Protein AF-A0A673MS80-F1 (afdb_monomer)

Structure (mmCIF, N/CA/C/O backbone):
data_AF-A0A673MS80-F1
#
_entry.id   AF-A0A673MS80-F1
#
loop_
_atom_site.group_PDB
_atom_site.id
_atom_site.type_symbol
_atom_site.label_atom_id
_atom_site.label_alt_id
_atom_site.label_comp_id
_atom_site.label_asym_id
_atom_site.label_entity_id
_atom_site.label_seq_id
_atom_site.pdbx_PDB_ins_code
_atom_site.Cartn_x
_atom_site.Cartn_y
_atom_site.Cartn_z
_atom_site.occupancy
_atom_site.B_iso_or_equiv
_atom_site.auth_seq_id
_atom_site.auth_comp_id
_atom_site.auth_asym_id
_atom_site.auth_atom_id
_atom_site.pdbx_PDB_model_num
ATOM 1 N N . GLU A 1 1 ? -11.918 -6.959 40.529 1.00 37.91 1 GLU A N 1
ATOM 2 C CA . GLU A 1 1 ? -11.373 -7.860 39.501 1.00 37.91 1 GLU A CA 1
ATOM 3 C C . GLU A 1 1 ? -11.003 -7.008 38.298 1.00 37.91 1 GLU A C 1
ATOM 5 O O . GLU A 1 1 ? -11.877 -6.555 37.575 1.00 37.91 1 GLU A O 1
ATOM 10 N N . VAL A 1 2 ? -9.731 -6.630 38.202 1.00 39.22 2 VAL A N 1
ATOM 11 C CA . VAL A 1 2 ? -9.187 -5.916 37.044 1.00 39.22 2 VAL A CA 1
ATOM 12 C C . VAL A 1 2 ? -8.279 -6.906 36.337 1.00 39.22 2 VAL A C 1
ATOM 14 O O . VAL A 1 2 ? -7.174 -7.179 36.797 1.00 39.22 2 VAL A O 1
ATOM 17 N N . THR A 1 3 ? -8.776 -7.516 35.265 1.00 44.25 3 THR A N 1
ATOM 18 C CA . THR A 1 3 ? -7.950 -8.360 34.404 1.00 44.25 3 THR A CA 1
ATOM 19 C C . THR A 1 3 ? -7.071 -7.431 33.581 1.00 44.25 3 THR A C 1
ATOM 21 O O . THR A 1 3 ? -7.486 -6.884 32.563 1.00 44.25 3 THR A O 1
ATOM 24 N N . ASN A 1 4 ? -5.861 -7.199 34.083 1.00 47.28 4 ASN A N 1
ATOM 25 C CA . ASN A 1 4 ? -4.779 -6.617 33.314 1.00 47.28 4 ASN A CA 1
ATOM 26 C C . ASN A 1 4 ? -4.337 -7.671 32.295 1.00 47.28 4 ASN A C 1
ATOM 28 O O . ASN A 1 4 ? -3.679 -8.645 32.651 1.00 47.28 4 ASN A O 1
ATOM 32 N N . CYS A 1 5 ? -4.747 -7.512 31.041 1.00 47.31 5 CYS A N 1
ATOM 33 C CA . CYS A 1 5 ? -4.217 -8.296 29.935 1.00 47.31 5 CYS A CA 1
ATOM 34 C C . CYS A 1 5 ? -2.955 -7.591 29.438 1.00 47.31 5 CYS A C 1
ATOM 36 O O . CYS A 1 5 ? -2.965 -6.905 28.419 1.00 47.31 5 CYS A O 1
ATOM 38 N N . ASN A 1 6 ? -1.862 -7.717 30.181 1.00 52.69 6 ASN A N 1
ATOM 39 C CA . ASN A 1 6 ? -0.533 -7.432 29.665 1.00 52.69 6 ASN A CA 1
ATOM 40 C C . ASN A 1 6 ? -0.210 -8.491 28.605 1.00 52.69 6 ASN A C 1
ATOM 42 O O . ASN A 1 6 ? 0.279 -9.576 28.914 1.00 52.69 6 ASN A O 1
ATOM 46 N N . ALA A 1 7 ? -0.541 -8.177 27.350 1.00 53.50 7 ALA A N 1
ATOM 47 C CA . ALA A 1 7 ? -0.018 -8.882 26.195 1.00 53.50 7 ALA A CA 1
ATOM 48 C C . ALA A 1 7 ? 1.498 -8.658 26.175 1.00 53.50 7 ALA A C 1
ATOM 50 O O . ALA A 1 7 ? 1.990 -7.602 25.783 1.00 53.50 7 ALA A O 1
ATOM 51 N N . SER A 1 8 ? 2.226 -9.642 26.691 1.00 53.31 8 SER A N 1
ATOM 52 C CA . SER A 1 8 ? 3.677 -9.729 26.609 1.00 53.31 8 SER A CA 1
ATOM 53 C C . SER A 1 8 ? 4.070 -10.019 25.163 1.00 53.31 8 SER A C 1
ATOM 55 O O . SER A 1 8 ? 4.357 -11.161 24.807 1.00 53.31 8 SER A O 1
ATOM 57 N N . THR A 1 9 ? 4.055 -9.001 24.311 1.00 49.56 9 THR A N 1
ATOM 58 C CA . THR A 1 9 ? 4.704 -9.090 23.006 1.00 49.56 9 THR A CA 1
ATOM 59 C C . THR A 1 9 ? 6.189 -8.874 23.254 1.00 49.56 9 THR A C 1
ATOM 61 O O . THR A 1 9 ? 6.606 -7.803 23.687 1.00 49.56 9 THR A O 1
ATOM 64 N N . SER A 1 10 ? 6.982 -9.929 23.083 1.00 47.84 10 SER A N 1
ATOM 65 C CA . SER A 1 10 ? 8.432 -9.861 23.252 1.00 47.84 10 SER A CA 1
ATOM 66 C C . SER A 1 10 ? 9.008 -8.809 22.299 1.00 47.84 10 SER A C 1
ATOM 68 O O . SER A 1 10 ? 8.717 -8.844 21.106 1.00 47.84 10 SER A O 1
ATOM 70 N N . ASP A 1 11 ? 9.892 -7.932 22.786 1.00 52.06 11 ASP A N 1
ATOM 71 C CA . ASP A 1 11 ? 10.583 -6.884 21.999 1.00 52.06 11 ASP A CA 1
ATOM 72 C C . ASP A 1 11 ? 11.324 -7.421 20.744 1.00 52.06 11 ASP A C 1
ATOM 74 O O . ASP A 1 11 ? 11.729 -6.675 19.848 1.00 52.06 11 ASP A O 1
ATOM 78 N N . LYS A 1 12 ? 11.493 -8.747 20.654 1.00 48.97 12 LYS A N 1
ATOM 79 C CA . LYS A 1 12 ? 12.093 -9.468 19.524 1.00 48.97 12 LYS A CA 1
ATOM 80 C C . LYS A 1 12 ? 11.175 -9.657 18.308 1.00 48.97 12 LYS A C 1
ATOM 82 O O . LYS A 1 12 ? 11.703 -9.914 17.230 1.00 48.97 12 LYS A O 1
ATOM 87 N N . ASP A 1 13 ? 9.855 -9.532 18.452 1.00 49.69 13 ASP A N 1
ATOM 88 C CA . ASP A 1 13 ? 8.924 -9.699 17.322 1.00 49.69 13 ASP A CA 1
ATOM 89 C C . ASP A 1 13 ? 8.687 -8.379 16.573 1.00 49.69 13 ASP A C 1
ATOM 91 O O . ASP A 1 13 ? 8.741 -8.350 15.345 1.00 49.69 13 ASP A O 1
ATOM 95 N N . ILE A 1 14 ? 8.594 -7.255 17.292 1.00 54.66 14 ILE A N 1
ATOM 96 C CA . ILE A 1 14 ? 8.463 -5.912 16.690 1.00 54.66 14 ILE A CA 1
ATOM 97 C C . ILE A 1 14 ? 9.704 -5.561 15.852 1.00 54.66 14 ILE A C 1
ATOM 99 O O . ILE A 1 14 ? 9.609 -4.954 14.787 1.00 54.66 14 ILE A O 1
ATOM 103 N N . SER A 1 15 ? 10.888 -5.972 16.312 1.00 47.44 15 SER A N 1
ATOM 104 C CA . SER A 1 15 ? 12.157 -5.723 15.619 1.00 47.44 15 SER A CA 1
ATOM 105 C C . SER A 1 15 ? 12.317 -6.530 14.327 1.00 47.44 15 SER A C 1
ATOM 107 O O . SER A 1 15 ? 13.004 -6.059 13.424 1.00 47.44 15 SER A O 1
ATOM 109 N N . LYS A 1 16 ? 11.659 -7.690 14.194 1.00 45.88 16 LYS A N 1
ATOM 110 C CA . LYS A 1 16 ? 11.640 -8.479 12.950 1.00 45.88 16 LYS A CA 1
ATOM 111 C C . LYS A 1 16 ? 10.613 -7.973 11.948 1.00 45.88 16 LYS A C 1
ATOM 113 O O . LYS A 1 16 ? 10.939 -7.852 10.773 1.00 45.88 16 LYS A O 1
ATOM 118 N N . GLU A 1 17 ? 9.409 -7.636 12.406 1.00 52.38 17 GLU A N 1
ATOM 119 C CA . GLU A 1 17 ? 8.361 -7.074 11.543 1.00 52.38 17 GLU A CA 1
ATOM 120 C C . GLU A 1 17 ? 8.853 -5.769 10.897 1.00 52.38 17 GLU A C 1
ATOM 122 O O . GLU A 1 17 ? 8.696 -5.549 9.700 1.00 52.38 17 GLU A O 1
ATOM 127 N N . MET A 1 18 ? 9.609 -4.971 11.659 1.00 49.84 18 MET A N 1
ATOM 128 C CA . MET A 1 18 ? 10.174 -3.709 11.195 1.00 49.84 18 MET A CA 1
ATOM 129 C C . MET A 1 18 ? 11.506 -3.830 10.430 1.00 49.84 18 MET A C 1
ATOM 131 O O . MET A 1 18 ? 11.854 -2.889 9.721 1.00 49.84 18 MET A O 1
ATOM 135 N N . SER A 1 19 ? 12.248 -4.945 10.552 1.00 46.47 19 SER A N 1
ATOM 136 C CA . SER A 1 19 ? 13.454 -5.214 9.742 1.00 46.47 19 SER A CA 1
ATOM 137 C C . SER A 1 19 ? 13.157 -5.959 8.439 1.00 46.47 19 SER A C 1
ATOM 139 O O . SER A 1 19 ? 14.010 -5.978 7.561 1.00 46.47 19 SER A O 1
ATOM 141 N N . SER A 1 20 ? 11.985 -6.594 8.327 1.00 52.28 20 SER A N 1
ATOM 142 C CA . SER A 1 20 ? 11.532 -7.302 7.118 1.00 52.28 20 SER A CA 1
ATOM 143 C C . SER A 1 20 ? 10.948 -6.382 6.043 1.00 52.28 20 SER A C 1
ATOM 145 O O . SER A 1 20 ? 10.727 -6.809 4.915 1.00 52.28 20 SER A O 1
ATOM 147 N N . LEU A 1 21 ? 10.765 -5.099 6.365 1.00 58.25 21 LEU A N 1
ATOM 148 C CA . LEU A 1 21 ? 10.452 -4.025 5.420 1.00 58.25 21 LEU A CA 1
ATOM 149 C C . LEU A 1 21 ? 11.736 -3.611 4.690 1.00 58.25 21 LEU A C 1
ATOM 151 O O . LEU A 1 21 ? 12.112 -2.440 4.671 1.00 58.25 21 LEU A O 1
ATOM 155 N N . GLU A 1 22 ? 12.454 -4.610 4.174 1.00 63.56 22 GLU A N 1
ATOM 156 C CA . GLU A 1 22 ? 13.552 -4.422 3.239 1.00 63.56 22 GLU A CA 1
ATOM 157 C C . GLU A 1 22 ? 13.077 -3.458 2.151 1.00 63.56 22 GLU A C 1
ATOM 159 O O . GLU A 1 22 ? 11.982 -3.645 1.622 1.00 63.56 22 GLU A O 1
ATOM 164 N N . ASP A 1 23 ? 13.884 -2.417 1.910 1.00 77.31 23 ASP A N 1
ATOM 165 C CA . ASP A 1 23 ? 13.734 -1.348 0.912 1.00 77.31 23 ASP A CA 1
ATOM 166 C C . ASP A 1 23 ? 12.491 -1.529 0.029 1.00 77.31 23 ASP A C 1
ATOM 168 O O . ASP A 1 23 ? 12.561 -2.243 -0.974 1.00 77.31 23 ASP A O 1
ATOM 172 N N . ILE A 1 24 ? 11.352 -0.927 0.422 1.00 84.00 24 ILE A N 1
ATOM 173 C CA . ILE A 1 24 ? 10.056 -1.101 -0.268 1.00 84.00 24 ILE A CA 1
ATOM 174 C C . ILE A 1 24 ? 10.216 -0.922 -1.771 1.00 84.00 24 ILE A C 1
ATOM 176 O O . ILE A 1 24 ? 9.534 -1.591 -2.528 1.00 84.00 24 ILE A O 1
ATOM 180 N N . ARG A 1 25 ? 11.149 -0.077 -2.221 1.00 84.69 25 ARG A N 1
ATOM 181 C CA . ARG A 1 25 ? 11.433 0.159 -3.642 1.00 84.69 25 ARG A CA 1
ATOM 182 C C . ARG A 1 25 ? 11.814 -1.106 -4.419 1.00 84.69 25 ARG A C 1
ATOM 184 O O . ARG A 1 25 ? 11.736 -1.106 -5.637 1.00 84.69 25 ARG A O 1
ATOM 191 N N . LYS A 1 26 ? 12.221 -2.180 -3.740 1.00 88.81 26 LYS A N 1
ATOM 192 C CA . LYS A 1 26 ? 12.558 -3.482 -4.336 1.00 88.81 26 LYS A CA 1
ATOM 193 C C . LYS A 1 26 ? 11.381 -4.452 -4.392 1.00 88.81 26 LYS A C 1
ATOM 195 O O . LYS A 1 26 ? 11.541 -5.539 -4.940 1.00 88.81 26 LYS A O 1
ATOM 200 N N . TRP A 1 27 ? 10.236 -4.099 -3.812 1.00 92.44 27 TRP A N 1
ATOM 201 C CA . TRP A 1 27 ? 9.068 -4.970 -3.796 1.00 92.44 27 TRP A CA 1
ATOM 202 C C . TRP A 1 27 ? 8.525 -5.170 -5.204 1.00 92.44 27 TRP A C 1
ATOM 204 O O . TRP A 1 27 ? 8.281 -4.216 -5.945 1.00 92.44 27 TRP A O 1
ATOM 214 N N . SER A 1 28 ? 8.299 -6.431 -5.553 1.00 93.31 28 SER A N 1
ATOM 215 C CA . SER A 1 28 ? 7.560 -6.799 -6.750 1.00 93.31 28 SER A CA 1
ATOM 216 C C . SER A 1 28 ? 6.062 -6.525 -6.576 1.00 93.31 28 SER A C 1
ATOM 218 O O . SER A 1 28 ? 5.570 -6.286 -5.470 1.00 93.31 28 SER A O 1
ATOM 220 N N . VAL A 1 29 ? 5.307 -6.627 -7.672 1.00 93.50 29 VAL A N 1
ATOM 221 C CA . VAL A 1 29 ? 3.835 -6.567 -7.639 1.00 93.50 29 VAL A CA 1
ATOM 222 C C . VAL A 1 29 ? 3.248 -7.614 -6.685 1.00 93.50 29 VAL A C 1
ATOM 224 O O . VAL A 1 29 ? 2.254 -7.354 -6.006 1.00 93.50 29 VAL A O 1
ATOM 227 N N . ASP A 1 30 ? 3.865 -8.794 -6.602 1.00 92.62 30 ASP A N 1
ATOM 228 C CA . ASP A 1 30 ? 3.416 -9.857 -5.704 1.00 92.62 30 ASP A CA 1
ATOM 229 C C . ASP A 1 30 ? 3.674 -9.516 -4.231 1.00 92.62 30 ASP A C 1
ATOM 231 O O . ASP A 1 30 ? 2.810 -9.779 -3.393 1.00 92.62 30 ASP A O 1
ATOM 235 N N . ASP A 1 31 ? 4.803 -8.877 -3.916 1.00 91.88 31 ASP A N 1
ATOM 236 C CA . ASP A 1 31 ? 5.128 -8.447 -2.550 1.00 91.88 31 ASP A CA 1
ATOM 237 C C . ASP A 1 31 ? 4.159 -7.357 -2.070 1.00 91.88 31 ASP A C 1
ATOM 239 O O . ASP A 1 31 ? 3.580 -7.468 -0.987 1.00 91.88 31 ASP A O 1
ATOM 243 N N . VAL A 1 32 ? 3.893 -6.351 -2.916 1.00 91.50 32 VAL A N 1
ATOM 244 C C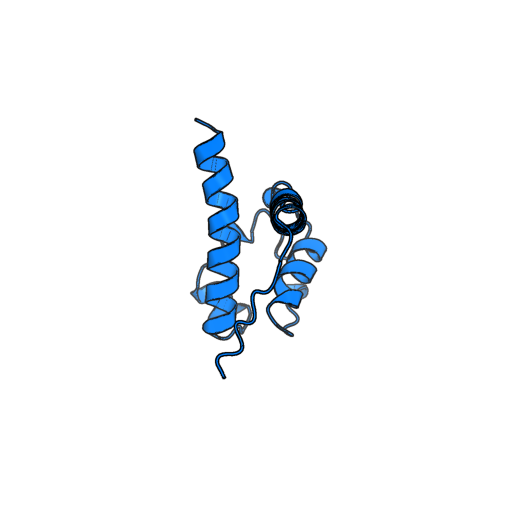A . VAL A 1 32 ? 2.893 -5.303 -2.639 1.00 91.50 32 VAL A CA 1
ATOM 245 C C . VAL A 1 32 ? 1.502 -5.904 -2.456 1.00 91.50 32 VAL A C 1
ATOM 247 O O . VAL A 1 32 ? 0.768 -5.516 -1.542 1.00 91.50 32 VAL A O 1
ATOM 250 N N . TYR A 1 33 ? 1.129 -6.860 -3.309 1.00 91.38 33 TYR A N 1
ATOM 251 C CA . TYR A 1 33 ? -0.139 -7.564 -3.183 1.00 91.38 33 TYR A CA 1
ATOM 252 C C . TYR A 1 33 ? -0.266 -8.282 -1.845 1.00 91.38 33 TYR A C 1
ATOM 254 O O . TYR A 1 33 ? -1.273 -8.102 -1.162 1.00 91.38 33 TYR A O 1
ATOM 262 N N . ASN A 1 34 ? 0.745 -9.064 -1.465 1.00 89.94 34 ASN A N 1
ATOM 263 C CA . ASN A 1 34 ? 0.736 -9.807 -0.211 1.00 89.94 34 ASN A CA 1
ATOM 264 C C . ASN A 1 34 ? 0.592 -8.846 0.976 1.00 89.94 34 ASN A C 1
ATOM 266 O O . ASN A 1 34 ? -0.317 -9.023 1.785 1.00 89.94 34 ASN A O 1
ATOM 270 N N . PHE A 1 35 ? 1.374 -7.764 1.003 1.00 89.75 35 PHE A N 1
ATOM 271 C CA . PHE A 1 35 ? 1.300 -6.731 2.037 1.00 89.75 35 PHE A CA 1
ATOM 272 C C . PHE A 1 35 ? -0.099 -6.107 2.176 1.00 89.75 35 PHE A C 1
ATOM 274 O O . PHE A 1 35 ? -0.673 -6.063 3.265 1.00 89.75 35 PHE A O 1
ATOM 281 N N . ILE A 1 36 ? -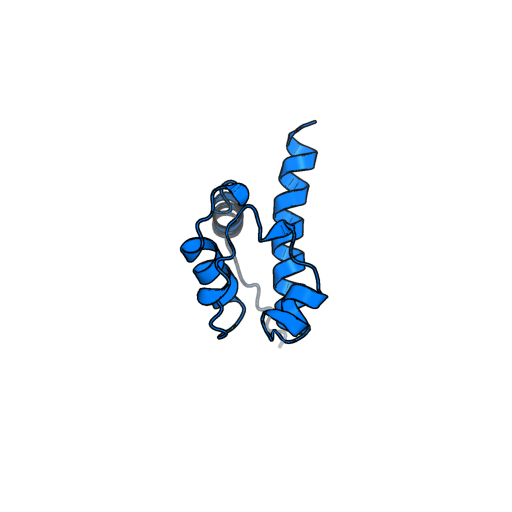0.696 -5.636 1.078 1.00 88.31 36 ILE A N 1
ATOM 282 C CA . ILE A 1 36 ? -2.024 -5.007 1.137 1.00 88.31 36 ILE A CA 1
ATOM 283 C C . ILE A 1 36 ? -3.107 -6.050 1.448 1.00 88.31 36 ILE A C 1
ATOM 285 O O . ILE A 1 36 ? -4.082 -5.724 2.131 1.00 88.31 36 ILE A O 1
ATOM 289 N N . SER A 1 37 ? -2.934 -7.303 1.014 1.00 88.19 37 SER A N 1
ATOM 290 C CA . SER A 1 37 ? -3.888 -8.384 1.286 1.00 88.19 37 SER A CA 1
ATOM 291 C C . SER A 1 37 ? -4.012 -8.728 2.778 1.00 88.19 37 SER A C 1
ATOM 293 O O . SER A 1 37 ? -5.076 -9.154 3.222 1.00 88.19 37 SER A O 1
ATOM 295 N N . GLU A 1 38 ? -2.980 -8.456 3.584 1.00 87.25 38 GLU A N 1
ATOM 296 C CA . GLU A 1 38 ? -3.044 -8.574 5.050 1.00 87.25 38 GLU A CA 1
ATOM 297 C C . GLU A 1 38 ? -3.922 -7.487 5.696 1.00 87.25 38 GLU A C 1
ATOM 299 O O . GLU A 1 38 ? -4.418 -7.639 6.816 1.00 87.25 38 GLU A O 1
ATOM 304 N N . ILE A 1 39 ? -4.134 -6.368 4.998 1.00 88.00 39 ILE A N 1
ATOM 305 C CA . ILE A 1 39 ? -4.916 -5.222 5.473 1.00 88.00 39 ILE A CA 1
ATOM 306 C C . ILE A 1 39 ? -6.361 -5.285 4.961 1.00 88.00 39 ILE A C 1
ATOM 308 O O . ILE A 1 39 ? -7.280 -4.797 5.628 1.00 88.00 39 ILE A O 1
ATOM 312 N N . THR A 1 40 ? -6.575 -5.85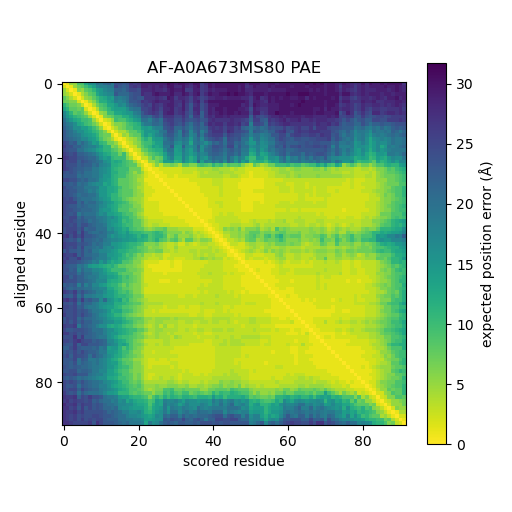8 3.778 1.00 85.56 40 THR A N 1
ATOM 313 C CA . THR A 1 40 ? -7.860 -5.851 3.077 1.00 85.56 40 THR A CA 1
ATOM 314 C C . THR A 1 40 ? -8.017 -7.075 2.181 1.00 85.56 40 THR A C 1
ATOM 316 O O . THR A 1 40 ? -7.088 -7.500 1.511 1.00 85.56 40 THR A O 1
ATOM 319 N N . ASN A 1 41 ? -9.239 -7.595 2.076 1.00 80.44 41 ASN A N 1
ATOM 320 C CA . ASN A 1 41 ? -9.561 -8.749 1.227 1.00 80.44 41 ASN A CA 1
ATOM 321 C C . ASN A 1 41 ? -9.745 -8.373 -0.260 1.00 80.44 41 ASN A C 1
ATOM 323 O O . ASN A 1 41 ? -10.468 -9.058 -0.984 1.00 80.44 41 ASN A O 1
ATOM 327 N N . CYS A 1 42 ? -9.190 -7.246 -0.710 1.00 74.81 42 CYS A N 1
ATOM 328 C CA . CYS A 1 42 ? -9.367 -6.764 -2.078 1.00 74.81 42 CYS A CA 1
ATOM 329 C C . CYS A 1 42 ? -8.301 -7.333 -3.019 1.00 74.81 42 CYS A C 1
ATOM 331 O O . CYS A 1 42 ? -7.119 -7.410 -2.684 1.00 74.81 42 CYS A O 1
ATOM 333 N N . THR A 1 43 ? -8.708 -7.655 -4.241 1.00 74.25 43 THR A N 1
ATOM 334 C CA . THR A 1 43 ? -7.800 -8.084 -5.305 1.00 74.25 43 THR A CA 1
ATOM 335 C C . THR A 1 43 ? -7.481 -6.909 -6.220 1.00 74.25 43 THR A C 1
ATOM 337 O O . THR A 1 43 ? -8.388 -6.371 -6.848 1.00 74.25 43 THR A O 1
ATOM 340 N N . PHE A 1 44 ? -6.209 -6.519 -6.312 1.00 82.56 44 PHE A N 1
ATOM 341 C CA . PHE A 1 44 ? -5.782 -5.381 -7.138 1.00 82.56 44 PHE A CA 1
ATOM 342 C C . PHE A 1 44 ? -4.535 -5.660 -7.996 1.00 82.56 44 PHE A C 1
ATOM 344 O O . PHE A 1 44 ? -3.982 -4.724 -8.568 1.00 82.56 44 PHE A O 1
ATOM 351 N N . LYS A 1 45 ? -4.111 -6.930 -8.135 1.00 82.56 45 LYS A N 1
ATOM 352 C CA . LYS A 1 45 ? -2.907 -7.312 -8.907 1.00 82.56 45 LYS A CA 1
ATOM 353 C C . LYS A 1 45 ? -2.893 -6.773 -10.338 1.00 82.56 45 LYS A C 1
ATOM 355 O O . LYS A 1 45 ? -1.826 -6.441 -10.840 1.00 82.56 45 LYS A O 1
ATOM 360 N N . ASP A 1 46 ? -4.058 -6.630 -10.965 1.00 85.69 46 ASP A N 1
ATOM 361 C CA . ASP A 1 46 ? -4.178 -6.139 -12.343 1.00 85.69 46 ASP A CA 1
ATOM 362 C C . ASP A 1 46 ? -3.698 -4.687 -12.516 1.00 85.69 46 ASP A C 1
ATOM 364 O O . ASP A 1 46 ? -3.367 -4.279 -13.626 1.00 85.69 46 ASP A O 1
ATOM 368 N N . HIS A 1 47 ? -3.606 -3.918 -11.423 1.00 87.25 47 HIS A N 1
ATOM 369 C CA . HIS A 1 47 ? -3.064 -2.557 -11.433 1.00 87.25 47 HIS A CA 1
ATOM 370 C C . HIS A 1 47 ? -1.531 -2.517 -11.443 1.00 87.25 47 HIS A C 1
ATOM 372 O O . HIS A 1 47 ? -0.970 -1.436 -11.595 1.00 87.25 47 HIS A O 1
ATOM 378 N N . MET A 1 48 ? -0.858 -3.667 -11.294 1.00 90.56 48 MET A N 1
ATOM 379 C CA . MET A 1 48 ? 0.601 -3.807 -11.413 1.00 90.56 48 MET A CA 1
ATOM 380 C C . MET A 1 48 ? 1.385 -2.831 -10.521 1.00 90.56 48 MET A C 1
ATOM 382 O O . MET A 1 48 ? 2.406 -2.284 -10.925 1.00 90.56 48 MET A O 1
ATOM 386 N N . ILE A 1 49 ? 0.893 -2.599 -9.302 1.00 93.25 49 ILE A N 1
ATOM 387 C CA . ILE A 1 49 ? 1.532 -1.698 -8.338 1.00 93.25 49 ILE A CA 1
ATOM 388 C C . ILE A 1 49 ? 2.721 -2.419 -7.713 1.00 93.25 49 ILE A C 1
ATOM 390 O O . ILE A 1 49 ? 2.539 -3.406 -7.004 1.00 93.25 49 ILE A O 1
ATOM 394 N N . ASP A 1 50 ? 3.918 -1.902 -7.958 1.00 93.38 50 ASP A N 1
ATOM 395 C CA . ASP A 1 50 ? 5.176 -2.355 -7.375 1.00 93.38 50 ASP A CA 1
ATOM 396 C C . ASP A 1 50 ? 5.653 -1.429 -6.243 1.00 93.38 50 ASP A C 1
ATOM 398 O O . ASP A 1 50 ? 4.994 -0.456 -5.858 1.00 93.38 50 ASP A O 1
ATOM 402 N N . GLY A 1 51 ? 6.807 -1.763 -5.678 1.00 91.06 51 GLY A N 1
ATOM 403 C CA . GLY A 1 51 ? 7.442 -1.039 -4.591 1.00 91.06 51 GLY A CA 1
ATOM 404 C C . GLY A 1 51 ? 7.827 0.409 -4.893 1.00 91.06 51 GLY A C 1
ATOM 405 O O . GLY A 1 51 ? 7.846 1.248 -3.991 1.00 91.06 51 GLY A O 1
ATOM 406 N N . GLU A 1 52 ? 8.115 0.731 -6.155 1.00 90.44 52 GLU A N 1
ATOM 407 C CA . GLU A 1 52 ? 8.419 2.100 -6.581 1.00 90.44 52 GLU A CA 1
ATOM 408 C C . GLU A 1 52 ? 7.145 2.947 -6.692 1.00 90.44 52 GLU A C 1
ATOM 410 O O . GLU A 1 52 ? 7.149 4.134 -6.358 1.00 90.44 52 GLU A O 1
ATOM 415 N N . THR A 1 53 ? 6.040 2.325 -7.104 1.00 92.00 53 THR A N 1
ATOM 416 C CA . THR A 1 53 ? 4.744 2.983 -7.299 1.00 92.00 53 THR A CA 1
ATOM 417 C C . THR A 1 53 ? 3.962 3.136 -5.995 1.00 92.00 53 THR A C 1
ATOM 419 O O . THR A 1 53 ? 3.302 4.154 -5.788 1.00 92.00 53 THR A O 1
ATOM 422 N N . LEU A 1 54 ? 4.040 2.155 -5.091 1.00 92.00 54 LEU A N 1
ATOM 423 C CA . LEU A 1 54 ? 3.317 2.127 -3.815 1.00 92.00 54 LEU A CA 1
ATOM 424 C C . LEU A 1 54 ? 3.400 3.439 -2.992 1.00 92.00 54 LEU A C 1
ATOM 426 O O . LEU A 1 54 ? 2.346 3.939 -2.589 1.00 92.00 54 LEU A O 1
ATOM 430 N N . PRO A 1 55 ? 4.578 4.053 -2.748 1.00 89.69 55 PRO A N 1
ATOM 431 C CA . PRO A 1 55 ? 4.683 5.356 -2.068 1.00 89.69 55 PRO A CA 1
ATOM 432 C C . PRO A 1 55 ? 4.027 6.531 -2.794 1.00 89.69 55 PRO A C 1
ATOM 434 O O . PRO A 1 55 ? 3.753 7.553 -2.165 1.00 89.69 55 PRO A O 1
ATOM 437 N N . LEU A 1 56 ? 3.819 6.422 -4.106 1.00 90.69 56 LEU A N 1
ATOM 438 C CA . LEU A 1 56 ? 3.245 7.483 -4.935 1.00 90.69 56 LEU A CA 1
ATOM 439 C C . LEU A 1 56 ? 1.711 7.461 -4.915 1.00 90.69 56 LEU A C 1
ATOM 441 O O . LEU A 1 56 ? 1.070 8.381 -5.428 1.00 90.69 56 LEU A O 1
ATOM 445 N N . LEU A 1 57 ? 1.105 6.421 -4.333 1.00 91.62 57 LEU A N 1
ATOM 446 C CA . LEU A 1 57 ? -0.343 6.313 -4.239 1.00 91.62 57 LEU A CA 1
ATOM 447 C C . LEU A 1 57 ? -0.908 7.388 -3.308 1.00 91.62 57 LEU A C 1
ATOM 449 O O . LEU A 1 57 ? -0.559 7.496 -2.130 1.00 91.62 57 LEU A O 1
ATOM 453 N N . THR A 1 58 ? -1.830 8.175 -3.852 1.00 91.00 58 THR A N 1
ATOM 454 C CA . THR A 1 58 ? -2.604 9.151 -3.098 1.00 91.00 58 THR A CA 1
ATOM 455 C C . THR A 1 58 ? -3.793 8.469 -2.430 1.00 91.00 58 THR A C 1
ATOM 457 O O . THR A 1 58 ? -4.103 7.301 -2.677 1.00 91.00 58 THR A O 1
ATOM 460 N N . GLU A 1 59 ? -4.477 9.209 -1.563 1.00 92.31 59 GLU A N 1
ATOM 461 C CA . GLU A 1 59 ? -5.746 8.756 -0.997 1.00 92.31 59 GLU A CA 1
ATOM 462 C C . GLU A 1 59 ? -6.775 8.460 -2.095 1.00 92.31 59 GLU A C 1
ATOM 464 O O . GLU A 1 59 ? -7.350 7.376 -2.096 1.00 92.31 59 GLU A O 1
ATOM 469 N N . ASP A 1 60 ? -6.900 9.345 -3.085 1.00 93.50 60 ASP A N 1
ATOM 470 C CA . ASP A 1 60 ? -7.806 9.168 -4.225 1.00 93.50 60 ASP A CA 1
ATOM 471 C C . ASP A 1 60 ? -7.481 7.897 -5.026 1.00 93.50 60 ASP A C 1
ATOM 473 O O . ASP A 1 60 ? -8.382 7.143 -5.382 1.00 93.50 60 ASP A O 1
ATOM 477 N N . HIS A 1 61 ? -6.200 7.575 -5.251 1.00 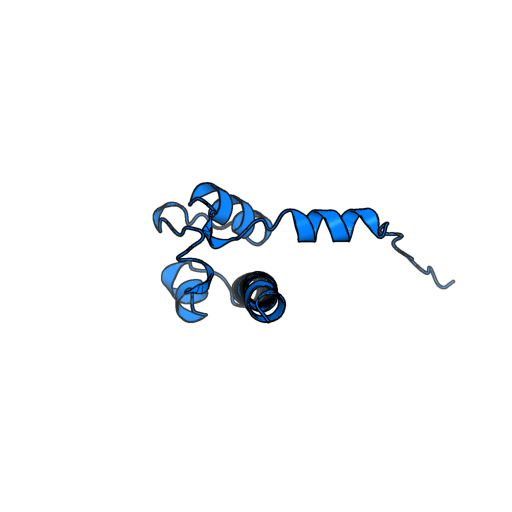93.69 61 HIS A N 1
ATOM 478 C CA . HIS A 1 61 ? -5.830 6.317 -5.916 1.00 93.69 61 HIS A CA 1
ATOM 479 C C . HIS A 1 61 ? -6.296 5.091 -5.113 1.00 93.69 61 HIS A C 1
ATOM 481 O O . HIS A 1 61 ? -6.806 4.126 -5.680 1.00 93.69 61 HIS A O 1
ATOM 487 N N . LEU A 1 62 ? -6.165 5.125 -3.785 1.00 92.31 62 LEU A N 1
ATOM 488 C CA . LEU A 1 62 ? -6.586 4.016 -2.928 1.00 92.31 62 LEU A CA 1
ATOM 489 C C . LEU A 1 62 ? -8.113 3.871 -2.883 1.00 92.31 62 LEU A C 1
ATOM 491 O O . LEU A 1 62 ? -8.613 2.748 -2.919 1.00 92.31 62 LEU A O 1
ATOM 495 N N . LEU A 1 63 ? -8.849 4.980 -2.815 1.00 91.56 63 LEU A N 1
ATOM 496 C CA . LEU A 1 63 ? -10.309 4.968 -2.710 1.00 91.56 63 LEU A CA 1
ATOM 497 C C . LEU A 1 63 ? -10.990 4.710 -4.056 1.00 91.56 63 LEU A C 1
ATOM 499 O O . LEU A 1 63 ? -11.821 3.808 -4.157 1.00 91.56 63 LEU A O 1
ATOM 503 N N . ASP A 1 64 ? -10.614 5.465 -5.086 1.00 89.62 64 ASP A N 1
ATOM 504 C CA . ASP A 1 64 ? -11.349 5.515 -6.350 1.00 89.62 64 ASP A CA 1
ATOM 505 C C . ASP A 1 64 ? -10.811 4.516 -7.376 1.00 89.62 64 ASP A C 1
ATOM 507 O O . ASP A 1 64 ? -11.587 3.927 -8.127 1.00 89.62 64 ASP A O 1
ATOM 511 N N . THR A 1 65 ? -9.491 4.293 -7.411 1.00 87.62 65 THR A N 1
ATOM 512 C CA . THR A 1 65 ? -8.875 3.361 -8.378 1.00 87.62 65 THR A CA 1
ATOM 513 C C . THR A 1 65 ? -8.841 1.935 -7.834 1.00 87.62 65 THR A C 1
ATOM 515 O O . THR A 1 65 ? -9.214 0.995 -8.530 1.00 87.62 65 THR A O 1
ATOM 518 N N . LEU A 1 66 ? -8.445 1.762 -6.569 1.00 88.06 66 LEU A N 1
ATOM 519 C CA . LEU A 1 66 ? -8.337 0.441 -5.935 1.00 88.06 66 LEU A CA 1
ATOM 520 C C . LEU A 1 66 ? -9.595 0.026 -5.160 1.00 88.06 66 LEU A C 1
ATOM 522 O O . LEU A 1 66 ? -9.661 -1.092 -4.647 1.00 88.06 66 LEU A O 1
ATOM 526 N N . GLY A 1 67 ? -10.601 0.903 -5.079 1.00 88.00 67 GLY A N 1
ATOM 527 C CA . GLY A 1 67 ? -11.890 0.604 -4.454 1.00 88.00 67 GLY A CA 1
ATOM 528 C C . GLY A 1 67 ? -11.806 0.353 -2.946 1.00 88.00 67 GLY A C 1
ATOM 529 O O . GLY A 1 67 ? -12.677 -0.319 -2.380 1.00 88.00 67 GLY A O 1
ATOM 530 N N . LEU A 1 68 ? -10.749 0.830 -2.280 1.00 90.06 68 LEU A N 1
ATOM 531 C CA . LEU A 1 68 ? -10.579 0.638 -0.845 1.00 90.06 68 LEU A CA 1
ATOM 532 C C . LEU A 1 68 ? -11.525 1.546 -0.066 1.00 90.06 68 LEU A C 1
ATOM 534 O O . LEU A 1 68 ? -11.826 2.671 -0.446 1.00 90.06 68 LEU A O 1
ATOM 538 N N . LYS A 1 69 ? -11.958 1.075 1.104 1.00 92.31 69 LYS A N 1
ATOM 539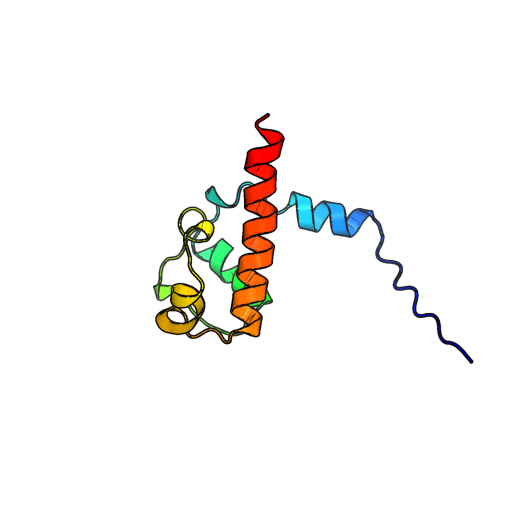 C CA . LYS A 1 69 ? -12.629 1.946 2.073 1.00 92.31 69 LYS A CA 1
ATOM 540 C C . LYS A 1 69 ? -11.600 2.836 2.772 1.00 92.31 69 LYS A C 1
ATOM 542 O O . LYS A 1 69 ? -10.441 2.452 2.930 1.00 92.31 69 LYS A O 1
ATOM 547 N N . LEU A 1 70 ? -12.069 3.969 3.297 1.00 92.25 70 LEU A N 1
ATOM 548 C CA . LEU A 1 70 ? -11.240 4.952 4.001 1.00 92.25 70 LEU A CA 1
ATOM 549 C C . LEU A 1 70 ? -10.361 4.341 5.104 1.00 92.25 70 LEU A C 1
ATOM 551 O O . LEU A 1 70 ? -9.177 4.640 5.175 1.00 92.25 70 LEU A O 1
ATOM 555 N N . GLY A 1 71 ? -10.902 3.431 5.922 1.00 94.38 71 GLY A N 1
ATOM 556 C CA . GLY A 1 71 ? -10.137 2.765 6.986 1.00 94.38 71 GLY A CA 1
ATOM 557 C C . GLY A 1 71 ? -8.882 2.032 6.474 1.00 94.38 71 GLY A C 1
ATOM 558 O O . GLY A 1 71 ? -7.773 2.402 6.860 1.00 94.38 71 GLY A O 1
ATOM 559 N N . PRO A 1 72 ? -9.027 1.018 5.596 1.00 92.88 72 PRO A N 1
ATOM 560 C CA . PRO A 1 72 ? -7.893 0.347 4.957 1.00 92.88 72 PRO A CA 1
ATOM 561 C C . PRO A 1 72 ? -6.930 1.290 4.222 1.00 92.88 72 PRO A C 1
ATOM 563 O O . PRO A 1 72 ? -5.720 1.155 4.391 1.00 92.88 72 PRO A O 1
ATOM 566 N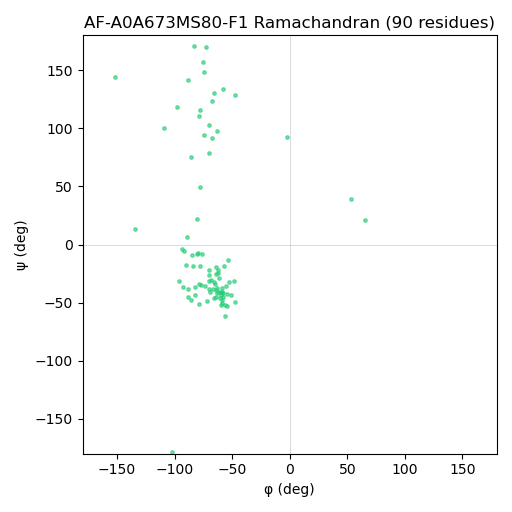 N . ALA A 1 73 ? -7.444 2.274 3.472 1.00 92.62 73 ALA A N 1
ATOM 567 C CA . ALA A 1 73 ? -6.615 3.237 2.742 1.00 92.62 73 ALA A CA 1
ATOM 568 C C . ALA A 1 73 ? -5.705 4.050 3.683 1.00 92.62 73 ALA A C 1
ATOM 570 O O . ALA A 1 73 ? -4.500 4.164 3.450 1.00 92.62 73 ALA A O 1
ATOM 571 N N . LEU A 1 74 ? -6.254 4.552 4.794 1.00 92.94 74 LEU A N 1
ATOM 572 C CA . LEU A 1 74 ? -5.480 5.271 5.809 1.00 92.94 74 LEU A CA 1
ATOM 573 C C . LEU A 1 74 ? -4.432 4.373 6.482 1.00 92.94 74 LEU A C 1
ATOM 575 O O . LEU A 1 74 ? -3.309 4.822 6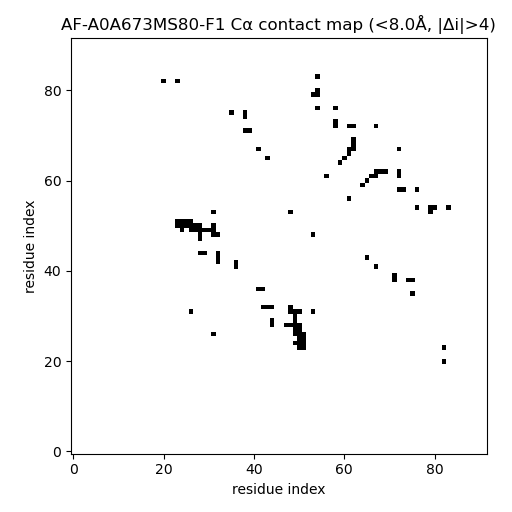.723 1.00 92.94 74 LEU A O 1
ATOM 579 N N . LYS A 1 75 ? -4.762 3.101 6.751 1.00 91.75 75 LYS A N 1
ATOM 580 C CA . LYS A 1 75 ? -3.824 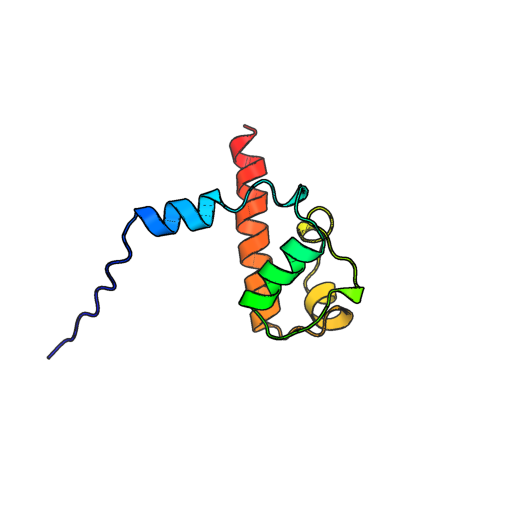2.140 7.355 1.00 91.75 75 LYS A CA 1
ATOM 581 C C . LYS A 1 75 ? -2.626 1.863 6.440 1.00 91.75 75 LYS A C 1
ATOM 583 O O . LYS A 1 75 ? -1.495 1.926 6.915 1.00 91.75 75 LYS A O 1
ATOM 588 N N . ILE A 1 76 ? -2.862 1.635 5.144 1.00 91.00 76 ILE A N 1
ATOM 589 C CA . ILE A 1 76 ? -1.797 1.434 4.145 1.00 91.00 76 ILE A CA 1
ATOM 590 C C . ILE A 1 76 ? -0.895 2.667 4.082 1.00 91.00 76 ILE A C 1
ATOM 592 O O . ILE A 1 76 ? 0.314 2.547 4.270 1.00 91.00 76 ILE A O 1
ATOM 596 N N . ARG A 1 77 ? -1.472 3.865 3.907 1.00 91.31 77 ARG A N 1
ATOM 597 C CA . ARG A 1 77 ? -0.694 5.114 3.822 1.00 91.31 77 ARG A CA 1
ATOM 598 C C . ARG A 1 77 ? 0.158 5.355 5.059 1.00 91.31 77 ARG A C 1
ATOM 600 O O . ARG A 1 77 ? 1.310 5.751 4.925 1.00 91.31 77 ARG A O 1
ATOM 607 N N . SER A 1 78 ? -0.383 5.102 6.251 1.00 89.44 78 SER A N 1
ATOM 608 C CA . SER A 1 78 ? 0.366 5.260 7.498 1.00 89.44 78 SER A CA 1
ATOM 609 C C . SER A 1 78 ? 1.567 4.316 7.580 1.00 89.44 78 SER A C 1
ATOM 611 O O . SER A 1 78 ? 2.625 4.737 8.041 1.00 89.44 78 SER A O 1
ATOM 613 N N . GLN A 1 79 ? 1.416 3.056 7.165 1.00 88.38 79 GLN A N 1
ATOM 614 C CA . GLN A 1 79 ? 2.504 2.076 7.210 1.00 88.38 79 GLN A CA 1
ATOM 615 C C . GLN A 1 79 ? 3.570 2.380 6.159 1.0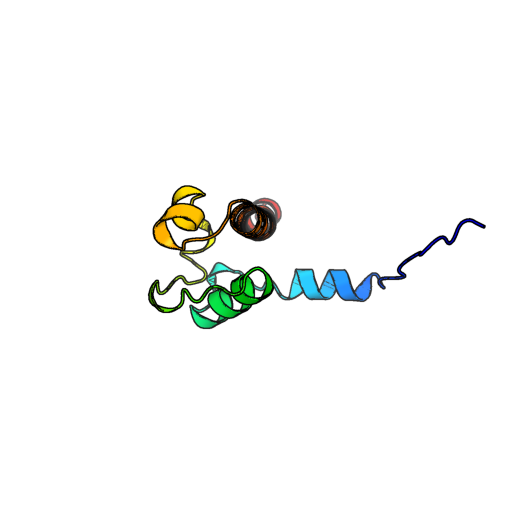0 88.38 79 GLN A C 1
ATOM 617 O O . GLN A 1 79 ? 4.743 2.485 6.502 1.00 88.38 79 GLN A O 1
ATOM 622 N N . VAL A 1 80 ? 3.154 2.624 4.913 1.00 88.00 80 VAL A N 1
ATOM 623 C CA . VAL A 1 80 ? 4.037 3.028 3.811 1.00 88.00 80 VAL A CA 1
ATOM 624 C C . VAL A 1 80 ? 4.831 4.274 4.216 1.00 88.00 80 VAL A C 1
ATOM 626 O O . VAL A 1 80 ? 6.057 4.253 4.225 1.00 88.00 80 VAL A O 1
ATOM 629 N N . PHE A 1 81 ? 4.163 5.333 4.677 1.00 84.06 81 PHE A N 1
ATOM 630 C CA . PHE A 1 81 ? 4.829 6.569 5.096 1.00 84.06 81 PHE A CA 1
ATOM 631 C C . PHE A 1 81 ? 5.847 6.365 6.227 1.00 84.06 81 PHE A C 1
ATOM 633 O O . PHE A 1 81 ? 6.936 6.935 6.177 1.00 84.06 81 PHE A O 1
ATOM 640 N N . ALA A 1 82 ? 5.527 5.532 7.222 1.00 78.75 82 ALA A N 1
ATOM 641 C CA . ALA A 1 82 ? 6.444 5.223 8.319 1.00 78.75 82 ALA A CA 1
ATOM 642 C C . ALA A 1 82 ? 7.731 4.522 7.848 1.00 78.75 82 ALA A C 1
ATOM 644 O O . ALA A 1 82 ? 8.759 4.611 8.520 1.00 78.75 82 ALA A O 1
ATOM 645 N N . ILE A 1 83 ? 7.682 3.841 6.704 1.00 74.06 83 ILE A N 1
ATOM 646 C CA . ILE A 1 83 ? 8.821 3.142 6.108 1.00 74.06 83 ILE A CA 1
ATOM 647 C C . ILE A 1 83 ? 9.637 4.121 5.258 1.00 74.06 83 ILE A C 1
ATOM 649 O O . ILE A 1 83 ? 10.833 4.273 5.486 1.00 74.06 83 ILE A O 1
ATOM 653 N N . PHE A 1 84 ? 8.981 4.911 4.401 1.00 70.25 84 PHE A N 1
ATOM 654 C CA . PHE A 1 84 ? 9.651 5.921 3.568 1.00 70.25 84 PHE A CA 1
ATOM 655 C C . PHE A 1 84 ? 10.288 7.073 4.361 1.00 70.25 84 PHE A C 1
ATOM 657 O O . PHE A 1 84 ? 11.317 7.609 3.947 1.00 70.25 84 PHE A O 1
ATOM 664 N N . GLN A 1 85 ? 9.723 7.470 5.509 1.00 63.25 85 GLN A N 1
ATOM 665 C CA . GLN A 1 85 ? 10.351 8.490 6.359 1.00 63.25 85 GLN A CA 1
ATOM 666 C C . GLN A 1 85 ? 11.649 8.008 7.013 1.00 63.25 85 GLN A C 1
ATOM 668 O O . GLN A 1 85 ? 12.545 8.821 7.247 1.00 63.25 85 GLN A O 1
ATOM 673 N N . LYS A 1 86 ? 11.782 6.707 7.296 1.00 58.47 86 LYS A N 1
ATOM 674 C CA . LYS A 1 86 ? 13.021 6.164 7.867 1.00 58.47 86 LYS A CA 1
ATOM 675 C C . LYS A 1 86 ? 14.177 6.248 6.882 1.00 58.47 86 LYS A C 1
ATOM 677 O O . LYS A 1 86 ? 15.274 6.612 7.296 1.00 58.47 86 LYS A O 1
ATOM 682 N N . ASP A 1 87 ? 13.911 6.016 5.600 1.00 55.97 87 ASP A N 1
ATOM 683 C CA . ASP A 1 87 ? 14.931 6.105 4.553 1.00 55.97 87 ASP A CA 1
ATOM 684 C C . ASP A 1 87 ? 15.471 7.533 4.379 1.00 55.97 87 ASP A C 1
ATOM 686 O O . ASP A 1 87 ? 16.663 7.714 4.141 1.00 55.97 87 ASP A O 1
ATOM 690 N N . GLN A 1 88 ? 14.640 8.570 4.564 1.00 52.88 88 GLN A N 1
ATOM 691 C CA . GLN A 1 88 ? 15.118 9.960 4.523 1.00 52.88 88 GLN A CA 1
ATOM 692 C C . GLN A 1 88 ? 15.925 10.363 5.762 1.00 52.88 88 GLN A C 1
ATOM 694 O O . GLN A 1 88 ? 16.889 11.115 5.632 1.00 52.88 88 GLN A O 1
ATOM 699 N N . ILE A 1 89 ? 15.570 9.877 6.954 1.00 53.31 89 ILE A N 1
ATOM 700 C CA . ILE A 1 89 ? 16.264 10.259 8.195 1.00 53.31 89 ILE A CA 1
ATOM 701 C C . ILE A 1 89 ? 17.591 9.503 8.352 1.00 53.31 89 ILE A C 1
ATOM 703 O O . ILE A 1 89 ? 18.553 10.079 8.841 1.00 53.31 89 ILE A O 1
ATOM 707 N N . LEU A 1 90 ? 17.677 8.246 7.903 1.00 52.62 90 LEU A N 1
ATOM 708 C CA . LEU A 1 90 ? 18.912 7.448 7.957 1.00 52.62 90 LEU A CA 1
ATOM 709 C C . LEU A 1 90 ? 19.943 7.830 6.878 1.00 52.62 90 LEU A C 1
ATOM 711 O O . LEU A 1 90 ? 21.071 7.345 6.912 1.00 52.62 90 LEU A O 1
ATOM 715 N N . SER A 1 91 ? 19.563 8.695 5.932 1.00 50.06 91 SER A N 1
ATOM 716 C CA . SER A 1 91 ? 20.460 9.273 4.922 1.00 50.06 91 SER A CA 1
ATOM 717 C C . SER A 1 91 ? 21.156 10.578 5.354 1.00 50.06 91 SER A C 1
ATOM 719 O O . SER A 1 91 ? 21.824 11.199 4.526 1.00 50.06 91 SER A O 1
ATOM 721 N N . GLN A 1 92 ? 21.007 10.993 6.622 1.00 42.12 92 GLN A N 1
ATOM 722 C CA . GLN A 1 92 ? 21.649 12.176 7.221 1.00 42.12 92 GLN A CA 1
ATOM 723 C C . GLN A 1 92 ? 22.646 11.791 8.315 1.00 42.12 92 GLN A C 1
ATOM 725 O O . GLN A 1 92 ? 22.324 10.890 9.122 1.00 42.12 92 GLN A O 1
#

Solvent-accessible surface area (backbone atoms only — not comparable to full-atom values): 5652 Å² total; per-residue (Å²): 139,80,87,78,79,77,77,81,73,59,78,71,55,62,55,46,66,64,60,68,64,59,64,52,63,71,34,45,42,66,52,42,45,55,60,49,44,77,70,37,96,69,89,61,70,91,71,62,49,24,25,68,49,56,80,70,59,48,72,62,47,33,39,71,73,65,65,39,54,69,69,53,40,52,52,51,51,52,53,51,48,62,54,59,52,49,59,62,58,73,74,106

Secondary structure (DSSP, 8-state):
----------HHHHHHHHHS---GGG--HHHHHHHHHTT-----GGG---TTTGGG--HHIIIIIS---HHHHHHHHHHHHHHHHHHHHTT-

InterPro domains:
  IPR001660 Sterile alpha motif domain [PF00536] (26-79)
  IPR013761 Sterile alpha motif/pointed domain superfamily [G3DSA:1.10.150.50] (20-90)
  IPR013761 Sterile alpha motif/pointed domain superfamily [SSF47769] (21-83)
  IPR050548 Polycomb group and chromatin remodeling factors [PTHR12247] (15-80)

pLDDT: mean 76.15, std 18.51, range [37.91, 94.38]

Foldseek 3Di:
DDPPPPPCPDPVVVVCVLVVCPQLLPFFLVNVQVVLCVLDVFDDSVVRQGSNNQQVDDLCCVCPVRVDDPVSSVVSNVVNVVNVVVVVVVVD

Mean predicted aligned error: 10.97 Å

Radius of gyration: 15.66 Å; Cα contacts (8 Å, |Δi|>4): 60; chains: 1; bounding box: 34×22×52 Å

Nearest PDB structures (foldseek):
  1kw4-assembly1_A  TM=8.573E-01  e=8.791E-05  Drosophila melanogaster
  1pk1-assembly2_C  TM=8.594E-01  e=1.437E-04  Drosophila melanogaster
  4pzn-assembly1_A  TM=8.678E-01  e=2.498E-04  Homo sapiens
  4pzo-assembly1_E  TM=8.281E-01  e=2.498E-04  Homo sapiens
  4pzo-assembly1_A  TM=8.243E-01  e=5.552E-04  Homo sapiens

Organism: NCBI:txid307959

Sequence (92 aa):
EVTNCNASTSDKDISKEMSSLEDIRKWSVDDVYNFISEITNCTFKDHMIDGETLPLLTEDHLLDTLGLKLGPALKIRSQVFAIFQKDQILSQ